Protein AF-A0A9D6LGQ6-F1 (afdb_monomer)

Secondary structure (DSSP, 8-state):
--HHHHHHHHHH---HHHHHHHHHHHHHHHHHHHTTS---------SSSSS-SS---HHHHHHHHH--SS-HHHHHHHHT--HHHHHHHHHHHHHHHHHHHHHHTT-PPPPPP---

Nearest PDB structures (foldseek):
  4ljx-assembly2_B  TM=2.608E-01  e=6.794E+00  Homo sapiens
  5ls9-assembly1_E-2  TM=3.340E-01  e=9.597E+00  Archaeoglobus fulgidus

Radius of gyration: 19.47 Å; Cα contacts (8 Å, |Δi|>4): 58; chains: 1; bounding box: 40×32×46 Å

Foldseek 3Di:
DQPQLVCCCVPVVDDSVVSVVVSVVVVVVCCVVCNPHDDDDDDDDDDLDDDCLPPPDVVLVVLLVPDDPPCQVVSCVVSVHDSVVSVSSNVSVVQSVQCVVCVVVVHHGDDDDDDD

pLDDT: mean 76.0, std 17.06, range [38.56, 93.31]

Mean predicted aligned error: 14.16 Å

Sequence (116 aa):
MDKVAQVLEASGGLSSEKAETLAIAITDVMAQNWGGSYIYFPKGNWNGNTLRFFQLAERDWAIYREFNGQNRQDVCDRHNISVQHLYRIIADCRRHIASMRALKTNQTPPVPPVNF

Structure (mmCIF, N/CA/C/O backbone):
data_AF-A0A9D6LGQ6-F1
#
_entry.id   AF-A0A9D6LGQ6-F1
#
loop_
_atom_site.group_PDB
_atom_site.id
_atom_site.type_symbol
_atom_site.label_atom_id
_atom_site.label_alt_id
_atom_site.label_comp_id
_atom_site.label_asym_id
_atom_site.label_entity_id
_atom_site.label_seq_id
_atom_site.pdbx_PDB_ins_code
_atom_site.Cartn_x
_atom_site.Cartn_y
_atom_site.Cartn_z
_atom_site.occupancy
_atom_site.B_iso_or_equiv
_atom_site.auth_seq_id
_atom_site.auth_comp_id
_atom_site.auth_asym_id
_atom_site.auth_atom_id
_atom_site.pdbx_PDB_model_num
ATOM 1 N N . MET A 1 1 ? -21.906 2.888 8.708 1.00 51.75 1 MET A N 1
ATOM 2 C CA . MET A 1 1 ? -21.198 1.607 8.878 1.00 51.75 1 MET A CA 1
ATOM 3 C C . MET A 1 1 ? -19.707 1.883 8.862 1.00 51.75 1 MET A C 1
ATOM 5 O O . MET A 1 1 ? -19.229 2.478 7.898 1.00 51.75 1 MET A O 1
ATOM 9 N N . ASP A 1 2 ? -19.021 1.555 9.955 1.00 78.94 2 ASP A N 1
ATOM 10 C CA . ASP A 1 2 ? -17.577 1.745 10.115 1.00 78.94 2 ASP A CA 1
ATOM 11 C C . ASP A 1 2 ? -16.811 0.847 9.126 1.00 78.94 2 ASP A C 1
ATOM 13 O O . ASP A 1 2 ? -17.065 -0.354 9.019 1.00 78.94 2 ASP A O 1
ATOM 17 N N . LYS A 1 3 ? -15.884 1.439 8.365 1.00 84.31 3 LYS A N 1
ATOM 18 C CA . LYS A 1 3 ? -15.078 0.722 7.366 1.00 84.31 3 LYS A CA 1
ATOM 19 C C . LYS A 1 3 ? -14.117 -0.272 8.015 1.00 8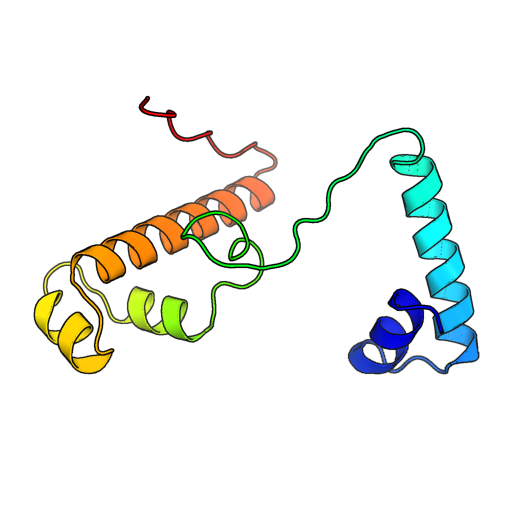4.31 3 LYS A C 1
ATOM 21 O O . LYS A 1 3 ? -13.805 -1.283 7.395 1.00 84.31 3 LYS A O 1
ATOM 26 N N . VAL A 1 4 ? -13.657 -0.003 9.237 1.00 86.12 4 VAL A N 1
ATOM 27 C CA . VAL A 1 4 ? -12.780 -0.916 9.979 1.00 86.12 4 VAL A CA 1
ATOM 28 C C . VAL A 1 4 ? -13.567 -2.157 10.406 1.00 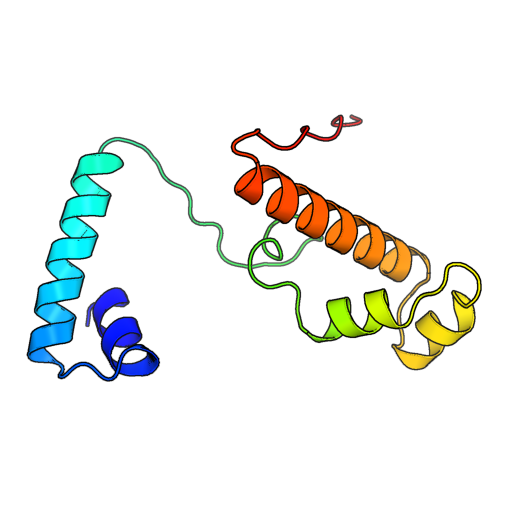86.12 4 VAL A C 1
ATOM 30 O O . VAL A 1 4 ? -13.103 -3.272 10.178 1.00 86.12 4 VAL A O 1
ATOM 33 N N . ALA A 1 5 ? -14.793 -1.982 1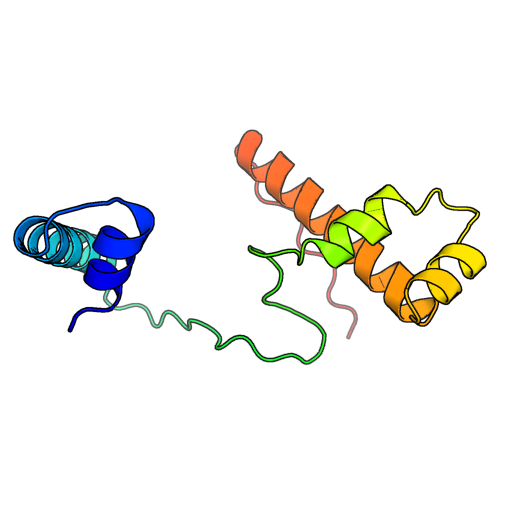0.913 1.00 88.12 5 ALA A N 1
ATOM 34 C CA . ALA A 1 5 ? -15.677 -3.091 11.285 1.00 88.12 5 ALA A CA 1
ATOM 35 C C . ALA A 1 5 ? -15.990 -4.004 10.088 1.00 88.12 5 ALA A C 1
ATOM 37 O O . ALA A 1 5 ? -15.834 -5.218 10.185 1.00 88.12 5 ALA A O 1
ATOM 38 N N . GLN A 1 6 ? -16.307 -3.432 8.920 1.00 87.12 6 GLN A N 1
ATOM 39 C CA . GLN A 1 6 ? -16.549 -4.214 7.697 1.00 87.12 6 GLN A CA 1
ATOM 40 C C . GLN A 1 6 ? -15.352 -5.087 7.296 1.00 87.12 6 GLN A C 1
ATOM 42 O O . GLN A 1 6 ? -15.524 -6.227 6.867 1.00 87.12 6 GLN A O 1
ATOM 47 N N . VAL 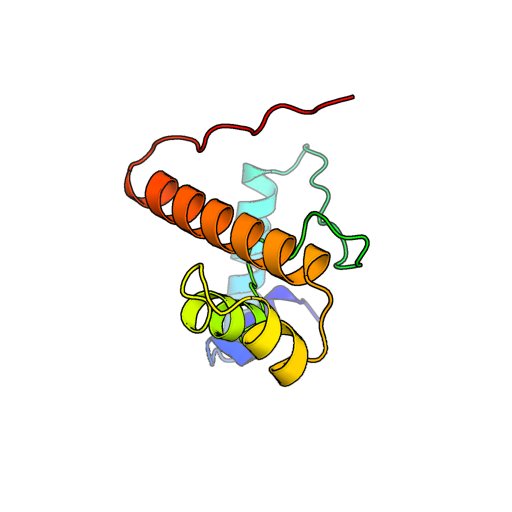A 1 7 ? -14.127 -4.573 7.437 1.00 88.69 7 VAL A N 1
ATOM 48 C CA . VAL A 1 7 ? -12.913 -5.348 7.135 1.00 88.69 7 VAL A CA 1
ATOM 49 C C . VAL A 1 7 ? -12.710 -6.473 8.152 1.00 88.69 7 VAL A C 1
ATOM 51 O O . VAL A 1 7 ? -12.311 -7.572 7.760 1.00 88.69 7 VAL A O 1
ATOM 54 N N . LEU A 1 8 ? -13.010 -6.232 9.432 1.00 89.00 8 LEU A N 1
ATOM 55 C CA . LEU A 1 8 ? -12.928 -7.241 10.493 1.00 89.00 8 LEU A CA 1
ATOM 56 C C . LEU A 1 8 ? -13.952 -8.368 10.307 1.00 89.00 8 LEU A C 1
ATOM 58 O O . LEU A 1 8 ? -13.619 -9.531 10.530 1.00 89.00 8 LEU A O 1
ATOM 62 N N . GLU A 1 9 ? -15.161 -8.050 9.847 1.00 89.75 9 GLU A N 1
ATOM 63 C CA . GLU A 1 9 ? -16.162 -9.052 9.466 1.00 89.75 9 GLU A CA 1
ATOM 64 C C . GLU A 1 9 ? -15.683 -9.865 8.257 1.00 89.75 9 GLU A C 1
ATOM 66 O O . GLU A 1 9 ? -15.592 -11.091 8.322 1.00 89.75 9 GLU A O 1
ATOM 71 N N . ALA A 1 10 ? -15.306 -9.184 7.169 1.00 84.12 10 ALA A N 1
ATOM 72 C CA . ALA A 1 10 ? -14.979 -9.825 5.897 1.00 84.12 10 ALA A CA 1
ATOM 73 C C . ALA A 1 10 ? -13.686 -10.656 5.932 1.00 84.12 10 ALA A C 1
ATOM 75 O O . ALA A 1 10 ? -13.605 -11.695 5.281 1.00 84.12 10 ALA A O 1
ATOM 76 N N . SER A 1 11 ? -12.667 -10.198 6.664 1.00 78.88 11 SER A N 1
ATOM 77 C CA . SER A 1 11 ? -11.338 -10.833 6.680 1.00 78.88 11 SER A CA 1
ATOM 78 C C . SER A 1 11 ? -11.074 -11.632 7.953 1.00 78.88 11 SER A C 1
ATOM 80 O O . SER A 1 11 ? -10.310 -12.593 7.924 1.00 78.88 11 SER A O 1
ATOM 82 N N . GLY A 1 12 ? -11.672 -11.224 9.077 1.00 78.25 12 GLY A N 1
ATOM 83 C CA . GLY A 1 12 ? -11.487 -11.867 10.377 1.00 78.25 12 GLY A CA 1
ATOM 84 C C . GLY A 1 12 ? -12.579 -12.874 10.736 1.00 78.25 12 GLY A C 1
ATOM 85 O O . GLY A 1 12 ? -12.384 -13.655 11.663 1.00 78.25 12 GLY A O 1
ATOM 86 N N . GLY A 1 13 ? -13.719 -12.871 10.032 1.00 85.12 13 GLY A N 1
ATOM 87 C CA . GLY A 1 13 ? -14.859 -13.738 10.345 1.00 85.12 13 GLY A CA 1
ATOM 88 C C . GLY A 1 13 ? -15.533 -13.400 11.679 1.00 85.12 13 GLY A C 1
ATOM 89 O O . GLY A 1 13 ? -16.152 -14.267 12.297 1.00 85.12 13 GLY A O 1
ATOM 90 N N . LEU A 1 14 ? -15.377 -12.164 12.166 1.00 88.12 14 LEU A N 1
ATOM 91 C CA . LEU A 1 14 ? -15.995 -11.719 13.413 1.00 88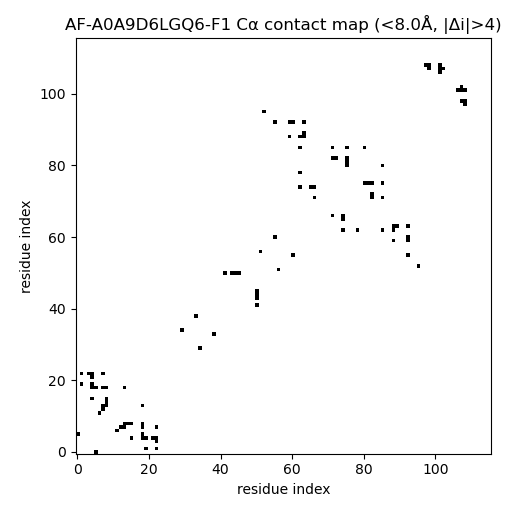.12 14 LEU A CA 1
ATOM 92 C C . LEU A 1 14 ? -17.504 -11.514 13.228 1.00 88.12 14 LEU A C 1
ATOM 94 O O . LEU A 1 14 ? -17.965 -11.090 12.171 1.00 88.12 14 LEU A O 1
ATOM 98 N N . SER A 1 15 ? -18.271 -11.765 14.293 1.00 90.38 15 SER A N 1
ATOM 99 C CA . SER A 1 15 ? -19.668 -11.334 14.356 1.00 90.38 15 SER A CA 1
ATOM 100 C C . SER A 1 15 ? -19.749 -9.809 14.373 1.00 90.38 15 SER A C 1
ATOM 102 O O . SER A 1 15 ? -18.867 -9.152 14.930 1.00 90.38 15 SER A O 1
ATOM 104 N N . SER A 1 16 ? -20.830 -9.257 13.822 1.00 87.81 16 SER A N 1
ATOM 105 C CA . SER A 1 16 ? -20.964 -7.808 13.622 1.00 87.81 16 SER A CA 1
ATOM 106 C C . SER A 1 16 ? -20.769 -6.994 14.908 1.00 87.81 16 SER A C 1
ATOM 108 O O . SER A 1 16 ? -19.951 -6.083 14.959 1.00 87.81 16 SER A O 1
ATOM 110 N N . GLU A 1 17 ? -21.370 -7.437 16.013 1.00 89.69 17 GLU A N 1
ATOM 111 C CA . GLU A 1 17 ? -21.231 -6.794 17.329 1.00 89.69 17 GLU A CA 1
ATOM 112 C C . GLU A 1 17 ? -19.780 -6.781 17.860 1.00 89.69 17 GLU A C 1
ATOM 114 O O . GLU A 1 17 ? -19.309 -5.799 18.442 1.00 89.69 17 GLU A O 1
ATOM 119 N N . LYS A 1 18 ? -19.018 -7.857 17.614 1.00 90.25 18 LYS A N 1
ATOM 120 C CA . LYS A 1 18 ? -17.599 -7.926 17.998 1.00 90.25 18 LYS A CA 1
ATOM 121 C C . LYS A 1 18 ? -16.728 -7.081 17.075 1.00 90.25 18 LYS A C 1
ATOM 123 O O . LYS A 1 18 ? -15.767 -6.477 17.547 1.00 90.25 18 LYS A O 1
ATOM 128 N N . ALA A 1 19 ? -17.047 -7.048 15.784 1.00 91.38 19 ALA A N 1
ATOM 129 C CA . ALA A 1 19 ? -16.327 -6.252 14.802 1.00 91.38 19 ALA A CA 1
ATOM 130 C C . ALA A 1 19 ? -16.473 -4.751 15.080 1.00 91.38 19 ALA A C 1
ATOM 132 O O . ALA A 1 19 ? -15.474 -4.038 15.044 1.00 91.38 19 ALA A O 1
ATOM 133 N N . GLU A 1 20 ? -17.673 -4.287 15.435 1.00 91.62 20 GLU A N 1
ATOM 134 C CA . GLU A 1 20 ? -17.905 -2.896 15.838 1.00 91.62 20 GLU A CA 1
ATOM 135 C C . GLU A 1 20 ? -17.139 -2.538 17.114 1.00 91.62 20 GLU A C 1
ATOM 137 O O . GLU A 1 20 ? -16.425 -1.536 17.148 1.00 91.62 20 GLU A O 1
ATOM 142 N N . THR A 1 21 ? -17.203 -3.393 18.139 1.00 91.56 21 THR A N 1
ATOM 143 C CA . THR A 1 21 ? -16.485 -3.157 19.401 1.00 91.56 21 THR A CA 1
ATOM 144 C C . THR A 1 21 ? -14.969 -3.061 19.182 1.00 91.56 21 THR A C 1
ATOM 146 O O . THR A 1 21 ? -14.314 -2.162 19.714 1.00 91.56 21 THR A O 1
ATOM 149 N N . LEU A 1 22 ? -14.394 -3.956 18.368 1.00 91.44 22 LEU A N 1
ATOM 150 C CA . LEU A 1 22 ? -12.971 -3.890 18.027 1.00 91.44 22 LEU A CA 1
ATOM 151 C C . LEU A 1 22 ? -12.630 -2.678 17.158 1.00 91.44 22 LEU A C 1
ATOM 153 O O . LEU A 1 22 ? -11.565 -2.094 17.341 1.00 91.44 22 LEU A O 1
ATOM 157 N N . ALA A 1 23 ? -13.494 -2.298 16.219 1.00 91.75 23 ALA A N 1
ATOM 158 C CA . ALA A 1 23 ? -13.259 -1.152 15.349 1.00 91.75 23 ALA A CA 1
ATOM 159 C C . ALA A 1 23 ? -13.155 0.157 16.143 1.00 91.75 23 ALA A C 1
ATOM 161 O O . ALA A 1 23 ? -12.265 0.968 15.872 1.00 91.75 23 ALA A O 1
ATOM 162 N N . ILE A 1 24 ? -13.987 0.315 17.177 1.00 92.12 24 ILE A N 1
ATOM 163 C CA . ILE A 1 24 ? -13.912 1.437 18.119 1.00 92.12 24 ILE A CA 1
ATOM 164 C C . ILE A 1 24 ? -12.570 1.419 18.857 1.00 92.12 24 ILE A C 1
ATOM 166 O O . ILE A 1 24 ? -11.836 2.401 18.804 1.00 92.12 24 ILE A O 1
ATOM 170 N N . ALA A 1 25 ? -12.195 0.285 19.459 1.00 92.81 25 ALA A N 1
ATOM 171 C CA . ALA A 1 25 ? -10.932 0.169 20.190 1.00 92.81 25 ALA A CA 1
ATOM 172 C C . ALA A 1 25 ? -9.702 0.452 19.303 1.00 92.81 25 ALA A C 1
ATOM 174 O O . ALA A 1 25 ? -8.755 1.109 19.732 1.00 92.81 25 ALA A O 1
ATOM 175 N N . ILE A 1 26 ? -9.715 -0.014 18.050 1.00 90.25 26 ILE A N 1
ATOM 176 C CA . ILE A 1 26 ? -8.651 0.267 17.076 1.00 90.25 26 ILE A CA 1
ATOM 177 C C . ILE A 1 26 ? -8.607 1.761 16.766 1.00 90.25 26 ILE A C 1
ATOM 179 O O . ILE A 1 26 ? -7.531 2.357 16.789 1.00 90.25 26 ILE A O 1
ATOM 183 N N . THR A 1 27 ? -9.761 2.371 16.506 1.00 90.31 27 THR A N 1
ATOM 184 C CA . THR A 1 27 ? -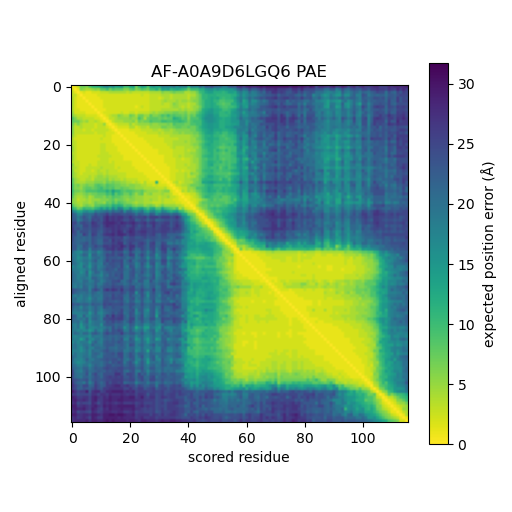9.858 3.800 16.190 1.00 90.31 27 THR A CA 1
ATOM 185 C C . THR A 1 27 ? -9.376 4.662 17.357 1.00 90.31 27 THR A C 1
ATOM 187 O O . THR A 1 27 ? -8.645 5.624 17.127 1.00 90.31 27 THR A O 1
ATOM 190 N N . ASP A 1 28 ? -9.675 4.278 18.598 1.00 91.94 28 ASP A N 1
ATOM 191 C CA . ASP A 1 28 ? -9.177 4.954 19.800 1.00 91.94 28 ASP A CA 1
ATOM 192 C C . ASP A 1 28 ? -7.652 4.883 19.910 1.00 91.94 28 ASP A C 1
ATOM 194 O O . ASP A 1 28 ? -7.007 5.893 20.188 1.00 91.94 28 ASP A O 1
ATOM 198 N N . VAL A 1 29 ? -7.045 3.726 19.633 1.00 91.75 29 VAL A N 1
ATOM 199 C CA . VAL A 1 29 ? -5.577 3.591 19.602 1.00 91.75 29 VAL A CA 1
ATOM 200 C C . VAL A 1 29 ? -4.971 4.458 18.497 1.00 91.75 29 VAL A C 1
ATOM 202 O O . VAL A 1 29 ? -3.945 5.107 18.709 1.00 91.75 29 VAL A O 1
ATOM 205 N N . MET A 1 30 ? -5.606 4.512 17.322 1.00 88.94 30 MET A N 1
ATOM 206 C CA . MET A 1 30 ? -5.158 5.379 16.230 1.00 88.94 30 MET A CA 1
ATOM 207 C C . MET A 1 30 ? -5.231 6.856 16.631 1.00 88.94 30 MET A C 1
ATOM 209 O O . MET A 1 30 ? -4.283 7.605 16.402 1.00 88.94 30 MET A O 1
ATOM 213 N N . ALA A 1 31 ? -6.331 7.269 17.257 1.00 88.31 31 ALA A N 1
ATOM 214 C CA . ALA A 1 31 ? -6.533 8.633 17.718 1.00 88.31 31 ALA A CA 1
ATOM 215 C C . ALA A 1 31 ? -5.577 9.012 18.860 1.00 88.31 31 ALA A C 1
ATOM 217 O O . ALA A 1 31 ? -5.080 10.130 18.879 1.00 88.31 31 ALA A O 1
ATOM 218 N N . GLN A 1 32 ? -5.257 8.103 19.781 1.00 90.06 32 GLN A N 1
ATOM 219 C CA . GLN A 1 32 ? -4.305 8.378 20.864 1.00 90.06 32 GLN A CA 1
ATOM 220 C C . GLN A 1 32 ? -2.865 8.502 20.357 1.00 90.06 32 GLN A C 1
ATOM 222 O O . GLN A 1 32 ? -2.131 9.385 20.795 1.00 90.06 32 GLN A O 1
ATOM 227 N N . ASN A 1 33 ? -2.461 7.645 19.418 1.00 86.12 33 ASN A N 1
ATOM 228 C CA . ASN A 1 33 ? -1.081 7.620 18.928 1.00 86.12 33 ASN A CA 1
ATOM 229 C C . ASN A 1 33 ? -0.798 8.690 17.870 1.00 86.12 33 ASN A C 1
ATOM 231 O O . ASN A 1 33 ? 0.335 9.152 17.742 1.00 86.12 33 ASN A O 1
ATOM 235 N N . TRP A 1 34 ? -1.811 9.052 17.084 1.00 86.19 34 TRP A N 1
ATOM 236 C CA . TRP A 1 34 ? -1.644 9.912 15.914 1.00 86.19 34 TRP A CA 1
ATOM 237 C C . TRP A 1 34 ? -2.602 11.103 15.859 1.00 86.19 34 TRP A C 1
ATOM 239 O O . TRP A 1 34 ? -2.480 11.951 14.970 1.00 86.19 34 TRP A O 1
ATOM 249 N N . GLY A 1 35 ? -3.542 11.200 16.798 1.00 76.31 35 GLY A N 1
ATOM 250 C CA . GLY A 1 35 ? -4.433 12.347 16.920 1.00 76.31 35 GLY A CA 1
ATOM 251 C C . GLY A 1 35 ? -3.645 13.626 17.176 1.00 76.31 35 GLY A C 1
ATOM 252 O O . GLY A 1 35 ? -2.686 13.656 17.941 1.00 76.31 35 GLY A O 1
ATOM 253 N N . GLY A 1 36 ? -4.026 14.690 16.474 1.00 82.88 36 GLY A N 1
ATOM 254 C CA . GLY A 1 36 ? -3.308 15.968 16.470 1.00 82.88 36 GLY A CA 1
ATOM 255 C C . GLY A 1 36 ? -2.305 16.120 15.322 1.00 82.88 36 GLY A C 1
ATOM 256 O O . GLY A 1 36 ? -1.926 17.245 15.007 1.00 82.88 36 GLY A O 1
ATOM 257 N N . SER A 1 37 ? -1.934 15.033 14.638 1.00 80.88 37 SER A N 1
ATOM 258 C CA . SER A 1 37 ? -1.120 15.082 13.417 1.00 80.88 37 SER A CA 1
ATOM 259 C C . SER A 1 37 ? -1.987 14.964 12.161 1.00 80.88 37 SER A C 1
ATOM 261 O O . SER A 1 37 ? -2.943 14.190 12.118 1.00 80.88 37 SER A O 1
ATOM 263 N N . TYR A 1 38 ? -1.641 15.696 11.099 1.00 81.38 38 TYR A N 1
ATOM 264 C CA . TYR A 1 38 ? -2.284 15.522 9.795 1.00 81.38 38 TYR A CA 1
ATOM 265 C C . TYR A 1 38 ? -1.687 14.303 9.080 1.00 81.38 38 TYR A C 1
ATOM 267 O O . TYR A 1 38 ? -0.623 14.390 8.467 1.00 81.38 38 TYR A O 1
ATOM 275 N N . ILE A 1 39 ? -2.364 13.154 9.167 1.00 77.38 39 ILE A N 1
ATOM 276 C CA . ILE A 1 39 ? -1.989 11.952 8.412 1.00 77.38 39 ILE A CA 1
ATOM 277 C C . ILE A 1 39 ? -2.737 11.940 7.084 1.00 77.38 39 ILE A C 1
ATOM 279 O O . ILE A 1 39 ? -3.948 11.727 7.022 1.00 77.38 39 ILE A O 1
ATOM 283 N N . TYR A 1 40 ? -1.988 12.132 6.002 1.00 77.56 40 TYR A N 1
ATOM 284 C CA . TYR A 1 40 ? -2.507 11.961 4.655 1.00 77.56 40 TYR A CA 1
ATOM 285 C C . TYR A 1 40 ? -2.454 10.487 4.247 1.00 77.56 40 TYR A C 1
ATOM 287 O O . TYR A 1 40 ? -1.378 9.906 4.111 1.00 77.56 40 TYR A O 1
ATOM 295 N N . PHE A 1 41 ? -3.627 9.904 4.003 1.00 66.62 41 PHE A N 1
ATOM 296 C CA . PHE A 1 41 ? -3.760 8.622 3.319 1.00 66.62 41 PHE A CA 1
ATOM 297 C C . PHE A 1 41 ? -3.958 8.891 1.825 1.00 66.62 41 PHE A C 1
ATOM 299 O O . PHE A 1 41 ? -5.060 9.285 1.425 1.00 66.62 41 PHE A O 1
ATOM 306 N N . PRO A 1 42 ? -2.926 8.718 0.982 1.00 56.84 42 PRO A N 1
ATOM 307 C CA . PRO A 1 42 ? -3.097 8.909 -0.446 1.00 56.84 42 PRO A CA 1
ATOM 308 C C . PRO A 1 42 ? -4.173 7.955 -0.982 1.00 56.84 42 PRO A C 1
ATOM 310 O O . PRO A 1 42 ? -4.198 6.768 -0.656 1.00 56.84 42 PRO A O 1
ATOM 313 N N . LYS A 1 43 ? -5.088 8.478 -1.805 1.00 54.62 43 LYS A N 1
ATOM 314 C CA . LYS A 1 43 ? -5.980 7.636 -2.610 1.00 54.62 43 LYS A CA 1
ATOM 315 C C . LYS A 1 43 ? -5.154 7.062 -3.760 1.00 54.62 43 LYS A C 1
ATOM 317 O O . LYS A 1 43 ? -4.415 7.790 -4.418 1.00 54.62 43 LYS A O 1
ATOM 322 N N . GLY A 1 44 ? -5.217 5.746 -3.941 1.00 53.06 44 GLY A N 1
ATOM 323 C CA . GLY A 1 44 ? -4.447 5.024 -4.953 1.00 53.06 44 GLY A CA 1
ATOM 324 C C . GLY A 1 44 ? -4.786 5.449 -6.375 1.00 53.06 44 GLY A C 1
ATOM 325 O O . GLY A 1 44 ? -5.693 4.891 -6.978 1.00 53.06 44 GLY A O 1
ATOM 326 N N . ASN A 1 45 ? -4.024 6.397 -6.922 1.00 44.91 45 ASN A N 1
ATOM 327 C CA . ASN A 1 45 ? -4.043 6.801 -8.328 1.00 44.91 45 ASN A CA 1
ATOM 328 C C . ASN A 1 45 ? -2.623 7.301 -8.659 1.00 44.91 45 ASN A C 1
ATOM 330 O O . ASN A 1 45 ? -2.206 8.345 -8.180 1.00 44.91 45 ASN A O 1
ATOM 334 N N . TRP A 1 46 ? -1.743 6.458 -9.199 1.00 42.03 46 TRP A N 1
ATOM 335 C CA . TRP A 1 46 ? -1.512 6.212 -10.634 1.00 42.03 46 TRP A CA 1
ATOM 336 C C . TRP A 1 46 ? -0.937 7.406 -11.412 1.00 42.03 46 TRP A C 1
ATOM 338 O O . TRP A 1 46 ? -1.542 7.955 -12.323 1.00 42.03 46 TRP A O 1
ATOM 348 N N . ASN A 1 47 ? 0.305 7.751 -11.101 1.00 38.56 47 ASN A N 1
ATOM 349 C CA . ASN A 1 47 ? 1.219 8.445 -12.011 1.00 38.56 47 ASN A CA 1
ATOM 350 C C . ASN A 1 47 ? 2.671 8.010 -11.751 1.00 38.56 47 ASN A C 1
ATOM 352 O O . ASN A 1 47 ? 3.619 8.783 -11.817 1.00 38.56 47 ASN A O 1
ATOM 356 N N . GLY A 1 48 ? 2.848 6.707 -11.506 1.00 44.69 48 GLY A N 1
ATOM 357 C CA . GLY A 1 48 ? 4.149 6.046 -11.620 1.00 44.69 48 GLY A CA 1
ATOM 358 C C . GLY A 1 48 ? 5.033 6.054 -10.377 1.00 44.69 48 GLY A C 1
ATOM 359 O O . GLY A 1 48 ? 6.111 5.479 -10.444 1.00 44.69 48 GLY A O 1
ATOM 360 N N . ASN A 1 49 ? 4.593 6.619 -9.253 1.00 47.22 49 ASN A N 1
ATOM 361 C CA . ASN A 1 49 ? 5.287 6.499 -7.975 1.00 47.22 49 ASN A CA 1
ATOM 362 C C . ASN A 1 49 ? 4.275 6.504 -6.826 1.00 47.22 49 ASN A C 1
ATOM 364 O O . ASN A 1 49 ? 3.351 7.306 -6.811 1.00 47.22 49 ASN A O 1
ATOM 368 N N . THR A 1 50 ? 4.478 5.615 -5.855 1.00 45.88 50 THR A N 1
ATOM 369 C CA . THR A 1 50 ? 3.872 5.713 -4.517 1.00 45.88 50 THR A CA 1
ATOM 370 C C . THR A 1 50 ? 2.375 5.413 -4.431 1.00 45.88 50 THR A C 1
ATOM 372 O O . THR A 1 50 ? 1.552 6.287 -4.213 1.00 45.88 50 THR A O 1
ATOM 375 N N . LEU A 1 51 ? 2.054 4.121 -4.564 1.00 39.28 51 LEU A N 1
ATOM 376 C CA . LEU A 1 51 ? 1.107 3.377 -3.701 1.00 39.28 51 LEU A CA 1
ATOM 377 C C . LEU A 1 51 ? 1.085 1.861 -4.000 1.00 39.28 51 LEU A C 1
ATOM 379 O O . LEU A 1 51 ? 0.224 1.131 -3.530 1.00 39.28 51 LEU A O 1
ATOM 383 N N . ARG A 1 52 ? 2.088 1.348 -4.725 1.00 46.91 52 ARG A N 1
ATOM 384 C CA . ARG A 1 52 ? 2.366 -0.096 -4.834 1.00 46.91 52 ARG A CA 1
ATOM 385 C C . ARG A 1 52 ? 3.153 -0.659 -3.648 1.00 46.91 52 ARG A C 1
ATOM 387 O O . ARG A 1 52 ? 3.451 -1.843 -3.639 1.00 46.91 52 ARG A O 1
ATOM 394 N N . PHE A 1 53 ? 3.507 0.157 -2.651 1.00 45.75 53 PHE A N 1
ATOM 395 C CA . PHE A 1 53 ? 4.415 -0.266 -1.577 1.00 45.75 53 PHE A CA 1
ATOM 396 C C . PHE A 1 53 ? 3.885 -1.440 -0.741 1.00 45.75 53 PHE A C 1
ATOM 398 O O . PHE A 1 53 ? 4.692 -2.248 -0.288 1.00 45.75 53 PHE A O 1
ATOM 405 N N . PHE A 1 54 ? 2.561 -1.576 -0.606 1.00 44.19 54 PHE A N 1
ATOM 406 C CA . PHE A 1 54 ? 1.936 -2.686 0.128 1.00 44.19 54 PHE A CA 1
ATOM 407 C C . PHE A 1 54 ? 1.315 -3.757 -0.773 1.00 44.19 54 PHE A C 1
ATOM 409 O O . PHE A 1 54 ? 1.158 -4.897 -0.354 1.00 44.19 54 PHE A O 1
ATOM 416 N N . GLN A 1 55 ? 1.010 -3.415 -2.023 1.00 47.91 55 GLN A N 1
ATOM 417 C CA . GLN A 1 55 ? 0.470 -4.333 -3.017 1.00 47.91 55 GLN A CA 1
ATOM 418 C C . GLN A 1 55 ? 1.313 -4.191 -4.281 1.00 47.91 55 GLN A C 1
ATOM 420 O O . GLN A 1 55 ? 0.938 -3.508 -5.237 1.00 47.91 55 GLN A O 1
ATOM 425 N N . LEU A 1 56 ? 2.488 -4.824 -4.300 1.00 55.97 56 LEU A N 1
ATOM 426 C CA . LEU A 1 56 ? 3.033 -5.207 -5.594 1.00 55.97 56 LEU A CA 1
ATOM 427 C C . LEU A 1 56 ? 1.994 -6.140 -6.209 1.00 55.97 56 LEU A C 1
ATOM 429 O O . LEU A 1 56 ? 1.769 -7.233 -5.691 1.00 55.97 56 LEU A O 1
ATOM 433 N N . ALA A 1 57 ? 1.326 -5.672 -7.264 1.00 65.88 57 ALA A N 1
ATOM 434 C CA . ALA A 1 57 ? 0.386 -6.491 -8.006 1.00 65.88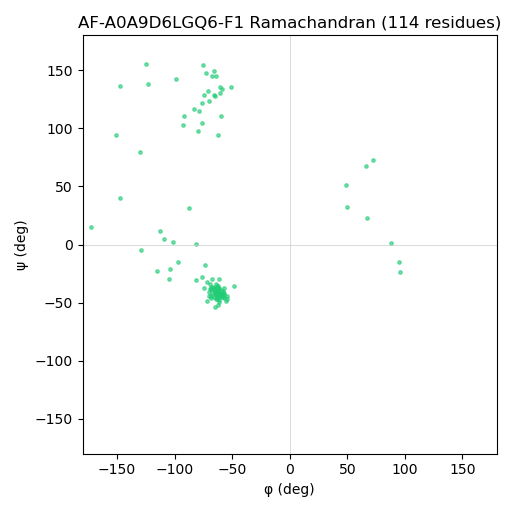 57 ALA A CA 1
ATOM 435 C C . ALA A 1 57 ? 1.076 -7.812 -8.364 1.00 65.88 57 ALA A C 1
ATOM 437 O O . ALA A 1 57 ? 2.230 -7.806 -8.796 1.00 65.88 57 ALA A O 1
ATOM 438 N N . GLU A 1 58 ? 0.381 -8.932 -8.188 1.00 73.88 58 GLU A N 1
ATOM 439 C CA . GLU A 1 58 ? 0.897 -10.281 -8.456 1.00 73.88 58 GLU A CA 1
ATOM 440 C C . GLU A 1 58 ? 1.583 -10.388 -9.829 1.00 73.88 58 GLU A C 1
ATOM 442 O O . GLU A 1 58 ? 2.633 -11.018 -9.968 1.00 73.88 58 GLU A O 1
ATOM 447 N N . ARG A 1 59 ? 1.048 -9.661 -10.817 1.00 77.81 59 ARG A N 1
ATOM 448 C CA . ARG A 1 59 ? 1.622 -9.499 -12.155 1.00 77.81 59 ARG A CA 1
ATOM 449 C C . ARG A 1 59 ? 3.070 -9.003 -12.144 1.00 77.81 59 ARG A C 1
ATOM 451 O O . ARG A 1 59 ? 3.913 -9.547 -12.843 1.00 77.81 59 ARG A O 1
ATOM 458 N N . ASP A 1 60 ? 3.375 -7.975 -11.365 1.00 82.75 60 ASP A N 1
ATOM 459 C CA . ASP A 1 60 ? 4.712 -7.383 -11.333 1.00 82.75 60 ASP A CA 1
ATOM 460 C C . ASP A 1 60 ? 5.717 -8.314 -10.640 1.00 82.75 60 ASP A C 1
ATOM 462 O O . ASP A 1 60 ? 6.869 -8.397 -11.061 1.00 82.75 60 ASP A O 1
ATOM 466 N N . TRP A 1 61 ? 5.268 -9.090 -9.646 1.00 82.88 61 TRP A N 1
ATOM 467 C CA . TRP A 1 61 ? 6.068 -10.173 -9.069 1.00 82.88 61 TRP A CA 1
ATOM 468 C C . TRP A 1 61 ? 6.324 -11.306 -10.062 1.00 82.88 61 TRP A C 1
ATOM 470 O O . TRP A 1 61 ? 7.421 -11.863 -10.075 1.00 82.88 61 TRP A O 1
ATOM 480 N N . ALA A 1 62 ? 5.340 -11.658 -10.892 1.00 86.06 62 ALA A N 1
ATOM 481 C CA . ALA A 1 62 ? 5.525 -12.638 -11.957 1.00 86.06 62 ALA A CA 1
ATOM 482 C C . ALA A 1 62 ? 6.585 -12.162 -12.963 1.00 86.06 62 ALA A C 1
ATOM 484 O O . ALA A 1 62 ? 7.560 -12.875 -13.186 1.00 86.06 62 ALA A O 1
ATOM 485 N N . ILE A 1 63 ? 6.470 -10.920 -13.444 1.00 87.94 63 ILE A N 1
ATOM 486 C CA . ILE A 1 63 ? 7.447 -10.290 -14.347 1.00 87.94 63 ILE A CA 1
ATOM 487 C C . ILE A 1 63 ? 8.848 -10.260 -13.716 1.00 87.94 63 ILE A C 1
ATOM 489 O O . ILE A 1 63 ? 9.831 -10.614 -14.364 1.00 87.94 63 ILE A O 1
ATOM 493 N N . TYR A 1 64 ? 8.959 -9.877 -12.440 1.00 89.62 64 TYR A N 1
ATOM 494 C CA . TYR A 1 64 ? 10.243 -9.840 -11.735 1.00 89.62 64 TYR A CA 1
ATOM 495 C C . TYR A 1 64 ? 10.892 -11.223 -11.591 1.00 89.62 64 TYR A C 1
ATOM 497 O O . TYR A 1 64 ? 12.104 -11.335 -11.750 1.00 89.62 64 TYR A O 1
ATOM 505 N N . ARG A 1 65 ? 10.106 -12.270 -11.302 1.00 89.56 65 ARG A N 1
ATOM 506 C CA . ARG A 1 65 ? 10.603 -13.655 -11.195 1.00 89.56 65 ARG A CA 1
ATOM 507 C C . ARG A 1 65 ? 11.037 -14.230 -12.540 1.00 89.56 65 ARG A C 1
ATOM 509 O O . ARG A 1 65 ? 11.955 -15.039 -12.590 1.00 89.56 65 ARG A O 1
ATOM 516 N N . GLU A 1 66 ? 10.359 -13.833 -13.606 1.00 90.75 66 GLU A N 1
ATOM 517 C CA . GLU A 1 66 ? 10.623 -14.289 -14.968 1.00 90.75 66 GLU A CA 1
ATOM 518 C C . GLU A 1 66 ? 11.865 -13.622 -15.579 1.00 90.75 66 GLU A C 1
ATOM 520 O O . GLU A 1 66 ? 12.539 -14.206 -16.429 1.00 90.75 66 GLU A O 1
ATOM 525 N N . PHE A 1 67 ? 12.197 -12.406 -15.144 1.00 93.12 67 PHE A N 1
ATOM 526 C CA . PHE A 1 67 ? 13.336 -11.657 -15.659 1.00 93.12 67 PHE A CA 1
ATOM 527 C C . PHE A 1 67 ? 14.681 -12.169 -15.114 1.00 93.12 67 PHE A C 1
ATOM 529 O O . PHE A 1 67 ? 14.943 -12.125 -13.914 1.00 93.12 67 PHE A O 1
ATOM 536 N N . ASN A 1 68 ? 15.586 -12.571 -16.012 1.00 90.56 68 ASN A N 1
ATOM 537 C CA . ASN A 1 68 ? 16.908 -13.119 -15.675 1.00 90.56 68 ASN A CA 1
ATOM 538 C C . ASN A 1 68 ? 18.087 -12.180 -16.009 1.00 90.56 68 ASN A C 1
ATOM 540 O O . ASN A 1 68 ? 19.245 -12.562 -15.864 1.00 90.56 68 ASN A O 1
ATOM 544 N N . GLY A 1 69 ? 17.815 -10.952 -16.465 1.00 88.12 69 GLY A N 1
ATOM 545 C CA . GLY A 1 69 ? 18.845 -9.976 -16.845 1.00 88.12 69 GLY A CA 1
ATOM 546 C C . GLY A 1 69 ? 19.180 -9.949 -18.337 1.00 88.12 69 GLY A C 1
ATOM 547 O O . GLY A 1 69 ? 19.625 -8.914 -18.831 1.00 88.12 69 GLY A O 1
ATOM 548 N N . GLN A 1 70 ? 18.925 -11.039 -19.063 1.00 89.19 70 GLN A N 1
ATOM 549 C CA . GLN A 1 70 ? 19.257 -11.177 -20.485 1.00 89.19 70 GLN A CA 1
ATOM 550 C C . GLN A 1 70 ? 18.010 -11.314 -21.374 1.00 89.19 70 GLN A C 1
ATOM 552 O O . GLN A 1 70 ? 18.038 -10.926 -22.539 1.00 89.19 70 GLN A O 1
ATOM 557 N N . ASN A 1 71 ? 16.881 -11.759 -20.818 1.00 93.31 71 ASN A N 1
ATOM 558 C CA . ASN A 1 71 ? 15.621 -12.000 -21.529 1.00 93.31 71 ASN A CA 1
ATOM 559 C C . ASN A 1 71 ? 14.689 -10.775 -21.645 1.00 93.31 71 ASN A C 1
ATOM 561 O O . ASN A 1 71 ? 13.470 -10.918 -21.669 1.00 93.31 71 ASN A O 1
ATOM 565 N N . ARG A 1 72 ? 15.233 -9.553 -21.721 1.00 91.62 72 ARG A N 1
ATOM 566 C CA . ARG A 1 72 ? 14.424 -8.316 -21.667 1.00 91.62 72 ARG A CA 1
ATOM 567 C C . ARG A 1 72 ? 13.346 -8.222 -22.751 1.00 91.62 72 ARG A C 1
ATOM 569 O O . ARG A 1 72 ? 12.248 -7.778 -22.447 1.00 91.62 72 ARG A O 1
ATOM 576 N N . GLN A 1 73 ? 13.663 -8.615 -23.985 1.00 90.88 73 GLN A N 1
ATOM 577 C CA . GLN A 1 73 ? 12.745 -8.478 -25.118 1.00 90.88 73 GLN A CA 1
ATOM 578 C C . GLN A 1 73 ? 11.595 -9.480 -25.004 1.00 90.88 73 GLN A C 1
ATOM 580 O O . GLN A 1 73 ? 10.438 -9.088 -25.008 1.00 90.88 73 GLN A O 1
ATOM 585 N N . ASP A 1 74 ? 11.934 -10.741 -24.752 1.00 93.31 74 ASP A N 1
ATOM 586 C CA . ASP A 1 74 ? 10.986 -11.837 -24.564 1.00 93.31 74 ASP A CA 1
ATOM 587 C C . ASP A 1 74 ? 9.990 -11.568 -23.416 1.00 93.31 74 ASP A C 1
ATOM 589 O O . ASP A 1 74 ? 8.783 -11.723 -23.580 1.00 93.31 74 ASP A O 1
ATOM 593 N N . VAL A 1 75 ? 10.462 -11.052 -22.275 1.00 91.81 75 VAL A N 1
ATOM 594 C CA . VAL A 1 75 ? 9.577 -10.656 -21.161 1.00 91.81 75 VAL A CA 1
ATOM 595 C C . VAL A 1 75 ? 8.681 -9.469 -21.541 1.00 91.81 75 VAL A C 1
ATOM 597 O O . VAL A 1 75 ? 7.511 -9.424 -21.164 1.00 91.81 75 VAL A O 1
ATOM 600 N N . CYS A 1 76 ? 9.204 -8.493 -22.288 1.00 91.12 76 CYS A N 1
ATOM 601 C CA . CYS A 1 76 ? 8.411 -7.349 -22.743 1.00 91.12 76 CYS A CA 1
ATOM 602 C C . CYS A 1 76 ? 7.292 -7.774 -23.696 1.00 91.12 76 CYS A C 1
ATOM 604 O O . CYS A 1 76 ? 6.161 -7.313 -23.542 1.00 91.12 76 CYS A O 1
ATOM 606 N N . ASP A 1 77 ? 7.596 -8.681 -24.621 1.00 91.38 77 ASP A N 1
ATOM 607 C CA . ASP A 1 77 ? 6.650 -9.177 -25.615 1.00 91.38 77 ASP A CA 1
ATOM 608 C C . ASP A 1 77 ? 5.555 -10.026 -24.949 1.00 91.38 77 ASP A C 1
ATOM 610 O O . ASP A 1 77 ? 4.368 -9.810 -25.192 1.00 91.38 77 ASP A O 1
ATOM 614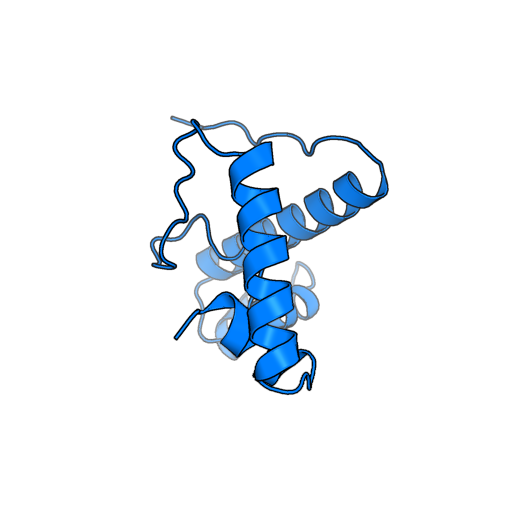 N N . ARG A 1 78 ? 5.930 -10.923 -24.023 1.00 89.12 78 ARG A N 1
ATOM 615 C CA . ARG A 1 78 ? 4.982 -11.779 -23.285 1.00 89.12 78 ARG A CA 1
ATOM 616 C C . ARG A 1 78 ? 4.002 -10.997 -22.413 1.00 89.12 78 ARG A C 1
ATOM 618 O O . ARG A 1 78 ? 2.842 -11.387 -22.295 1.00 89.12 78 ARG A O 1
ATOM 625 N N . HIS A 1 79 ? 4.451 -9.895 -21.816 1.00 82.56 79 HIS A N 1
ATOM 626 C CA . HIS A 1 79 ? 3.631 -9.072 -20.918 1.00 82.56 79 HIS A CA 1
ATOM 627 C C . HIS A 1 79 ? 3.074 -7.804 -21.582 1.00 82.56 79 HIS A C 1
ATOM 629 O O . HIS A 1 79 ? 2.390 -7.025 -20.916 1.00 82.56 79 HIS A O 1
ATOM 635 N N . ASN A 1 80 ? 3.341 -7.601 -22.877 1.00 86.88 80 ASN A N 1
ATOM 636 C CA . ASN A 1 80 ? 2.977 -6.414 -23.655 1.00 86.88 80 ASN A CA 1
ATOM 637 C C . ASN A 1 80 ? 3.355 -5.094 -22.948 1.00 86.88 80 ASN A C 1
ATOM 639 O O . ASN A 1 80 ? 2.529 -4.198 -22.742 1.00 86.88 80 ASN A O 1
ATOM 643 N N . ILE A 1 81 ? 4.613 -4.991 -22.515 1.00 84.75 81 ILE A N 1
ATOM 644 C CA . ILE A 1 81 ? 5.157 -3.819 -21.816 1.00 84.75 81 ILE A CA 1
ATOM 645 C C . ILE A 1 81 ? 6.401 -3.282 -22.517 1.00 84.75 81 ILE A C 1
ATOM 647 O O . ILE A 1 81 ? 7.125 -4.009 -23.182 1.00 84.75 81 ILE A O 1
ATOM 651 N N . SER A 1 82 ? 6.694 -1.994 -22.329 1.00 88.19 82 SER A N 1
ATOM 652 C CA . SER A 1 82 ? 7.948 -1.421 -22.816 1.00 88.19 82 SER A CA 1
ATOM 653 C C . SER A 1 82 ? 9.137 -1.830 -21.940 1.00 88.19 82 SER A C 1
ATOM 655 O O . SER A 1 82 ? 9.003 -2.034 -20.731 1.00 88.19 82 SER A O 1
ATOM 657 N N . VAL A 1 83 ? 10.338 -1.838 -22.525 1.00 88.38 83 VAL A N 1
ATOM 658 C CA . VAL A 1 83 ? 11.600 -2.095 -21.803 1.00 88.38 83 VAL A CA 1
ATOM 659 C C . VAL A 1 83 ? 11.802 -1.111 -20.642 1.00 88.38 83 VAL A C 1
ATOM 661 O O . VAL A 1 83 ? 12.258 -1.489 -19.564 1.00 88.38 83 VAL A O 1
ATOM 664 N N . GLN A 1 84 ? 11.405 0.151 -20.824 1.00 86.44 84 GLN A N 1
ATOM 665 C CA . GLN A 1 84 ? 11.436 1.157 -19.759 1.00 86.44 84 GLN A CA 1
ATOM 666 C C . GLN A 1 84 ? 10.525 0.766 -18.586 1.00 86.44 84 GLN A C 1
ATOM 668 O O . GLN A 1 84 ? 10.904 0.906 -17.422 1.00 86.44 84 GLN A O 1
ATOM 673 N N . HIS A 1 85 ? 9.336 0.237 -18.883 1.00 82.75 85 HIS A N 1
ATOM 674 C CA . HIS A 1 85 ? 8.407 -0.235 -17.865 1.00 82.75 85 HIS A CA 1
ATOM 675 C C . HIS A 1 85 ? 8.951 -1.470 -17.136 1.00 82.75 85 HIS A C 1
ATOM 677 O O . HIS A 1 85 ? 8.878 -1.516 -15.910 1.00 82.75 85 HIS A O 1
ATOM 683 N N . LEU A 1 86 ? 9.563 -2.416 -17.856 1.00 87.75 86 LEU A N 1
ATOM 684 C CA . LEU A 1 86 ? 10.231 -3.577 -17.264 1.00 87.75 86 LEU A CA 1
ATOM 685 C C . LEU A 1 86 ? 11.295 -3.151 -16.238 1.00 87.75 86 LEU A C 1
ATOM 687 O O . LEU A 1 86 ? 11.285 -3.626 -15.102 1.00 87.75 86 LEU A O 1
ATOM 691 N N . TYR A 1 87 ? 12.169 -2.202 -16.587 1.00 90.88 87 TYR A N 1
ATOM 692 C CA . TYR A 1 87 ? 13.182 -1.705 -15.650 1.00 90.88 87 TYR A CA 1
ATOM 693 C C . TYR A 1 87 ? 12.586 -1.002 -14.430 1.00 90.88 87 TYR A C 1
ATOM 695 O O . TYR A 1 87 ? 13.090 -1.189 -13.320 1.00 90.88 87 TYR A O 1
ATOM 703 N N . ARG A 1 88 ? 11.491 -0.252 -14.601 1.00 85.75 88 ARG A N 1
ATOM 704 C CA . ARG A 1 88 ? 10.759 0.342 -13.475 1.00 85.75 88 ARG A CA 1
ATOM 705 C C . ARG A 1 88 ? 10.215 -0.736 -12.534 1.00 85.75 88 ARG A C 1
ATOM 707 O O . ARG A 1 88 ? 10.470 -0.665 -11.338 1.00 85.75 88 ARG A O 1
ATOM 714 N N . ILE A 1 89 ? 9.570 -1.775 -13.072 1.00 85.62 89 ILE A N 1
ATOM 715 C CA . ILE A 1 89 ? 9.059 -2.913 -12.287 1.00 85.62 89 ILE A CA 1
ATOM 716 C C . ILE A 1 89 ? 10.192 -3.572 -11.488 1.00 85.62 89 ILE A C 1
ATOM 718 O O . ILE A 1 89 ? 10.053 -3.804 -10.287 1.00 85.62 89 ILE A O 1
ATOM 722 N N . ILE A 1 90 ? 11.346 -3.820 -12.117 1.00 88.50 90 ILE A N 1
ATOM 723 C CA . ILE A 1 90 ? 12.510 -4.425 -11.450 1.00 88.50 90 ILE A CA 1
ATOM 724 C C . ILE A 1 90 ? 13.034 -3.534 -10.320 1.00 88.50 90 ILE A C 1
ATOM 726 O O . ILE A 1 90 ? 13.335 -4.028 -9.229 1.00 88.50 90 ILE A O 1
ATOM 730 N N . ALA A 1 91 ? 13.161 -2.229 -10.570 1.00 86.62 91 ALA A N 1
ATOM 731 C CA . ALA A 1 91 ? 13.610 -1.273 -9.566 1.00 86.62 91 ALA A CA 1
ATOM 732 C C . ALA A 1 91 ? 12.653 -1.244 -8.366 1.00 86.62 91 ALA A C 1
ATOM 734 O O . ALA A 1 91 ? 13.103 -1.252 -7.220 1.00 86.62 91 ALA A O 1
ATOM 735 N N . ASP A 1 92 ? 11.347 -1.258 -8.619 1.00 81.75 92 ASP A N 1
ATOM 736 C CA . ASP A 1 92 ? 10.307 -1.223 -7.592 1.00 81.75 92 ASP A CA 1
ATOM 737 C C . ASP A 1 92 ? 10.322 -2.497 -6.732 1.00 81.75 92 ASP A C 1
ATOM 739 O O . ASP A 1 92 ? 10.340 -2.410 -5.501 1.00 81.75 92 ASP A O 1
ATOM 743 N N . CYS A 1 93 ? 10.429 -3.675 -7.359 1.00 84.50 93 CYS A N 1
ATOM 744 C CA . CYS A 1 93 ? 10.547 -4.959 -6.658 1.00 84.50 93 CYS A CA 1
ATOM 745 C C . CYS A 1 93 ? 11.787 -5.006 -5.758 1.00 84.50 93 CYS A C 1
ATOM 747 O O . CYS A 1 93 ? 11.711 -5.424 -4.603 1.00 84.50 93 CYS A O 1
ATOM 749 N N . ARG A 1 94 ? 12.937 -4.523 -6.247 1.00 85.25 94 ARG A N 1
ATOM 750 C CA . ARG A 1 94 ? 14.178 -4.467 -5.457 1.00 85.25 94 ARG A CA 1
ATOM 751 C C . ARG A 1 94 ? 14.051 -3.549 -4.245 1.00 85.25 94 ARG A C 1
ATOM 753 O O . ARG A 1 94 ? 14.493 -3.933 -3.163 1.00 85.25 94 ARG A O 1
ATOM 760 N N . ARG A 1 95 ? 13.427 -2.373 -4.400 1.00 80.94 95 ARG A N 1
ATOM 761 C CA . ARG A 1 95 ? 13.168 -1.459 -3.273 1.00 80.94 95 ARG A CA 1
ATOM 762 C C . ARG A 1 95 ? 12.276 -2.115 -2.224 1.00 80.94 95 ARG A C 1
ATOM 764 O O . ARG A 1 95 ? 12.593 -2.035 -1.043 1.00 80.94 95 ARG A O 1
ATOM 771 N N . HIS A 1 96 ? 11.230 -2.819 -2.651 1.00 79.19 96 HIS A N 1
ATOM 772 C CA . HIS A 1 96 ? 10.339 -3.534 -1.740 1.00 79.19 96 HIS A CA 1
ATOM 773 C C . HIS A 1 96 ? 11.048 -4.682 -0.997 1.00 79.19 96 HIS A C 1
ATOM 775 O O . HIS A 1 96 ? 10.884 -4.841 0.210 1.00 79.19 96 HIS A O 1
ATOM 781 N N . ILE A 1 97 ? 11.899 -5.460 -1.676 1.00 79.62 97 ILE A N 1
ATOM 782 C CA . ILE A 1 97 ? 12.718 -6.493 -1.017 1.00 79.62 97 ILE A CA 1
ATOM 783 C C . ILE A 1 97 ? 13.671 -5.856 0.003 1.00 79.62 97 ILE A C 1
ATOM 785 O O . ILE A 1 97 ? 13.825 -6.379 1.107 1.00 79.62 97 ILE A O 1
ATOM 789 N N . ALA A 1 98 ? 14.302 -4.731 -0.342 1.00 75.38 98 ALA A N 1
ATOM 790 C CA . ALA A 1 98 ? 15.199 -4.012 0.557 1.00 75.38 98 ALA A CA 1
ATOM 791 C C . ALA A 1 98 ? 14.464 -3.463 1.790 1.00 75.38 98 ALA A C 1
ATOM 793 O O . ALA A 1 98 ? 14.947 -3.655 2.902 1.00 75.38 98 ALA A O 1
ATOM 794 N N . SER A 1 99 ? 13.277 -2.866 1.625 1.00 71.50 99 SER A N 1
ATOM 795 C CA . SER A 1 99 ? 12.458 -2.399 2.752 1.00 71.50 99 SER A CA 1
ATOM 796 C C . SER A 1 99 ? 11.987 -3.557 3.631 1.00 71.50 99 SER A C 1
ATOM 798 O O . SER A 1 99 ? 12.069 -3.475 4.851 1.00 71.50 99 SER A O 1
ATOM 800 N N . MET A 1 100 ? 11.562 -4.673 3.030 1.00 68.19 100 MET A N 1
ATOM 801 C CA . MET A 1 100 ? 11.169 -5.883 3.761 1.00 68.19 100 MET A CA 1
ATOM 802 C C . MET A 1 100 ? 12.336 -6.493 4.549 1.00 68.19 100 MET A C 1
ATOM 804 O O . MET A 1 100 ? 12.133 -7.015 5.642 1.00 68.19 100 MET A O 1
ATOM 808 N N . ARG A 1 101 ? 13.565 -6.431 4.020 1.00 66.75 101 ARG A N 1
ATOM 809 C CA . ARG A 1 101 ? 14.778 -6.846 4.747 1.00 66.75 101 ARG A CA 1
ATOM 810 C C . ARG A 1 101 ? 15.092 -5.895 5.902 1.00 66.75 101 ARG A C 1
ATOM 812 O O . ARG A 1 101 ? 15.304 -6.370 7.007 1.00 66.75 101 ARG A O 1
ATOM 819 N N . ALA A 1 102 ? 15.041 -4.590 5.656 1.00 62.03 102 ALA A N 1
ATOM 820 C CA . ALA A 1 102 ? 15.256 -3.530 6.640 1.00 62.03 102 ALA A CA 1
ATOM 821 C C . ALA A 1 102 ? 14.301 -3.625 7.852 1.00 62.03 102 ALA A C 1
ATOM 823 O O . ALA A 1 102 ? 14.736 -3.529 9.001 1.00 62.03 102 ALA A O 1
ATOM 824 N N . LEU A 1 103 ? 13.018 -3.926 7.608 1.00 57.84 103 LEU A N 1
ATOM 825 C CA . LEU A 1 103 ? 12.020 -4.174 8.659 1.00 57.84 103 LEU A CA 1
ATOM 826 C C . LEU A 1 103 ? 12.337 -5.416 9.506 1.00 57.84 103 LEU A C 1
ATOM 828 O O . LEU A 1 103 ? 12.072 -5.421 10.703 1.00 57.84 103 LEU A O 1
ATOM 832 N N . LYS A 1 104 ? 12.933 -6.460 8.914 1.00 59.19 104 LYS A N 1
ATOM 833 C CA . LYS A 1 104 ? 13.388 -7.651 9.656 1.00 59.19 104 LYS A CA 1
ATOM 834 C C . LYS A 1 104 ? 14.650 -7.391 10.486 1.00 59.19 104 LYS A C 1
ATOM 836 O O . LYS A 1 104 ? 14.951 -8.184 11.370 1.00 59.19 104 LYS A O 1
ATOM 841 N N . THR A 1 105 ? 15.389 -6.316 10.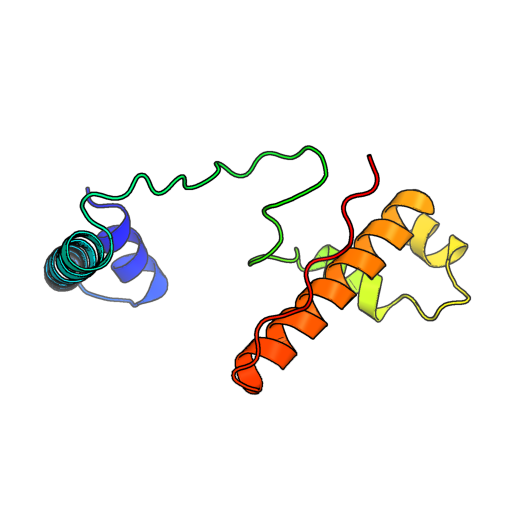205 1.00 54.91 105 THR A N 1
ATOM 842 C CA . THR A 1 105 ? 16.678 -5.997 10.839 1.00 54.91 105 THR A CA 1
ATOM 843 C C . THR A 1 105 ? 16.647 -4.745 11.726 1.00 54.91 105 THR A C 1
ATOM 845 O O . THR A 1 105 ? 17.711 -4.282 12.121 1.00 54.91 105 THR A O 1
ATOM 848 N N . ASN A 1 106 ? 15.472 -4.183 12.054 1.00 56.19 106 ASN A N 1
ATOM 849 C CA . ASN A 1 106 ? 15.319 -2.937 12.835 1.00 56.19 106 ASN A CA 1
ATOM 850 C C . ASN A 1 106 ? 16.183 -1.755 12.329 1.00 56.19 106 ASN A C 1
ATOM 852 O O . ASN A 1 106 ? 16.625 -0.923 13.118 1.00 56.19 106 ASN A O 1
ATOM 856 N N . GLN A 1 107 ? 16.440 -1.660 11.020 1.00 52.81 107 GLN A N 1
ATOM 857 C CA . GLN A 1 107 ? 17.172 -0.534 10.422 1.00 52.81 107 GLN A CA 1
ATOM 858 C C . GLN A 1 107 ? 16.327 0.129 9.338 1.00 52.81 107 GLN A C 1
ATOM 860 O O . GLN A 1 107 ? 15.683 -0.554 8.551 1.00 52.81 107 GLN A O 1
ATOM 865 N N . THR A 1 108 ? 16.317 1.460 9.286 1.00 49.38 108 THR A N 1
ATOM 866 C CA . THR A 1 108 ? 15.553 2.249 8.309 1.00 49.38 108 THR A CA 1
ATOM 867 C C . THR A 1 108 ? 16.168 2.115 6.906 1.00 49.38 108 THR A C 1
ATOM 869 O O . THR A 1 108 ? 17.385 2.256 6.770 1.00 49.38 108 THR A O 1
ATOM 872 N N . PRO A 1 109 ? 15.382 1.843 5.844 1.00 48.06 109 PRO A N 1
ATOM 873 C CA . PRO A 1 109 ? 15.927 1.681 4.498 1.00 48.06 109 PRO A CA 1
ATOM 874 C C . PRO A 1 109 ? 16.496 3.007 3.954 1.00 48.06 109 PRO A C 1
ATOM 876 O O . PRO A 1 109 ? 15.932 4.069 4.229 1.00 48.06 109 PRO A O 1
ATOM 879 N N . PRO A 1 110 ? 17.582 2.967 3.159 1.00 48.06 110 PRO A N 1
ATOM 880 C CA . PRO A 1 110 ? 18.195 4.169 2.606 1.00 48.06 110 PRO A CA 1
ATOM 881 C C . PRO A 1 110 ? 17.240 4.870 1.633 1.00 48.06 110 PRO A C 1
ATOM 883 O O . PRO A 1 110 ? 16.710 4.254 0.703 1.00 48.06 110 PRO A O 1
ATOM 886 N N . VAL A 1 111 ? 17.031 6.170 1.853 1.00 55.50 111 VAL A N 1
ATOM 887 C CA . VAL A 1 111 ? 16.250 7.033 0.960 1.00 55.50 111 VAL A CA 1
ATOM 888 C C . VAL A 1 111 ? 17.051 7.218 -0.336 1.00 55.50 111 VAL A C 1
ATOM 890 O O . VAL A 1 111 ? 18.207 7.640 -0.266 1.00 55.50 111 VAL A O 1
ATOM 893 N N . PRO A 1 112 ? 16.501 6.879 -1.516 1.00 45.75 112 PRO A N 1
ATOM 894 C CA . PRO A 1 112 ? 17.201 7.106 -2.773 1.00 45.75 112 PRO A CA 1
ATOM 895 C C . PRO A 1 112 ? 17.400 8.614 -3.003 1.00 45.75 112 PRO A C 1
ATOM 897 O O . PRO A 1 112 ? 16.523 9.400 -2.634 1.00 45.75 112 PRO A O 1
ATOM 900 N N . PRO A 1 113 ? 18.521 9.031 -3.617 1.00 42.47 113 PRO A N 1
ATOM 901 C CA . PRO A 1 113 ? 18.757 10.436 -3.913 1.00 42.47 113 PRO A CA 1
ATOM 902 C C . PRO A 1 113 ? 17.665 10.968 -4.849 1.00 42.47 113 PRO A C 1
ATOM 904 O O . PRO A 1 113 ? 17.355 10.360 -5.876 1.00 42.47 113 PRO A O 1
ATOM 907 N N . VAL A 1 114 ? 17.076 12.103 -4.472 1.00 53.12 114 VAL A N 1
ATOM 908 C CA . VAL A 1 114 ? 16.186 12.877 -5.340 1.00 53.12 114 VAL A CA 1
ATOM 909 C C . VAL A 1 114 ? 17.080 13.611 -6.332 1.00 53.12 114 VAL A C 1
ATOM 911 O O . VAL A 1 114 ? 17.756 14.568 -5.964 1.00 53.12 114 VAL A O 1
ATOM 914 N N . ASN A 1 115 ? 17.121 13.137 -7.574 1.00 44.50 115 ASN A N 1
ATOM 915 C CA . ASN A 1 115 ? 17.702 13.914 -8.664 1.00 44.50 115 ASN A CA 1
ATOM 916 C C . ASN A 1 115 ? 16.657 14.952 -9.095 1.00 44.50 115 ASN A C 1
ATOM 918 O O . ASN A 1 115 ? 15.573 14.564 -9.540 1.00 44.50 115 ASN A O 1
ATOM 922 N N . PHE A 1 116 ? 16.978 16.232 -8.884 1.00 53.50 116 PHE A N 1
ATOM 923 C CA . PHE A 1 116 ? 16.234 17.383 -9.403 1.00 53.50 116 PHE A CA 1
ATOM 924 C C . PHE A 1 116 ? 16.461 17.552 -10.906 1.00 53.50 116 PHE A C 1
ATOM 926 O O . PHE A 1 116 ? 17.588 17.248 -11.365 1.00 53.50 116 PHE A O 1
#

Solvent-accessible surface area (backbone atoms only — not comparable to full-atom values): 7284 Å² total; per-residue (Å²): 134,62,71,59,19,53,49,34,30,76,74,66,69,41,55,67,74,58,16,46,56,50,33,51,55,51,49,50,53,49,44,71,78,46,56,94,57,90,80,83,78,81,76,91,72,90,80,90,68,91,71,48,85,88,52,70,52,68,67,55,54,51,53,51,72,70,55,76,89,77,51,58,64,64,54,21,63,77,69,75,47,54,67,71,53,52,53,50,51,46,53,51,52,51,51,50,53,48,43,57,49,20,68,77,64,82,43,84,62,84,78,76,85,83,81,129